Protein AF-A0A1H3EMX7-F1 (afdb_monomer_lite)

Sequence (116 aa):
KAHWLDAAAVGAIGSLVLATDRPLHIVAKGQGGRQKAVLDQFGYPKQHRSLKPLHGWRSGDIARCEGKTGRISPRVKGSFEMRPFDGGKPFSRPMRTFQPLHRNDGYDYGTTEKNT

Structure (mmCIF, N/CA/C/O backbone):
data_AF-A0A1H3EMX7-F1
#
_entry.id   AF-A0A1H3EMX7-F1
#
loop_
_atom_site.group_PDB
_atom_site.id
_atom_site.type_symbol
_atom_site.label_atom_id
_atom_site.label_alt_id
_atom_site.label_comp_id
_atom_site.label_asym_id
_atom_site.label_entity_id
_atom_site.label_seq_id
_atom_site.pdbx_PDB_ins_code
_atom_site.Cartn_x
_atom_site.Cartn_y
_atom_site.Cartn_z
_atom_site.occupancy
_atom_site.B_iso_or_equiv
_atom_site.auth_seq_id
_atom_site.auth_comp_id
_atom_site.auth_asym_id
_atom_site.auth_atom_id
_atom_site.pdbx_PDB_model_num
ATOM 1 N N . LYS A 1 1 ? -20.313 12.275 9.245 1.00 53.09 1 LYS A N 1
ATOM 2 C CA . LYS A 1 1 ? -21.091 11.073 9.633 1.00 53.09 1 LYS A CA 1
ATOM 3 C C . LYS A 1 1 ? -20.100 9.930 9.820 1.00 53.09 1 LYS A C 1
ATOM 5 O O . LYS A 1 1 ? -19.471 9.554 8.841 1.00 53.09 1 LYS A O 1
ATOM 10 N N . ALA A 1 2 ? -19.859 9.463 11.047 1.00 63.38 2 ALA A N 1
ATOM 11 C CA . ALA A 1 2 ? -18.961 8.326 11.258 1.00 63.38 2 ALA A CA 1
ATOM 12 C C . ALA A 1 2 ? -19.775 7.039 11.076 1.00 63.38 2 ALA A C 1
ATOM 14 O O . ALA A 1 2 ? -20.717 6.803 11.822 1.00 63.38 2 ALA A O 1
ATOM 15 N N . HIS A 1 3 ? -19.458 6.241 10.056 1.00 64.06 3 HIS A N 1
ATOM 16 C CA . HIS A 1 3 ? -20.274 5.082 9.672 1.00 64.06 3 HIS A CA 1
ATOM 17 C C . HIS A 1 3 ? -20.357 3.990 10.753 1.00 64.06 3 HIS A C 1
ATOM 19 O O . HIS A 1 3 ? -21.311 3.225 10.766 1.00 64.06 3 HIS A O 1
ATOM 25 N N . TRP A 1 4 ? -19.409 3.945 11.692 1.00 68.88 4 TRP A N 1
ATOM 26 C CA . TRP A 1 4 ? -19.432 3.001 12.814 1.00 68.88 4 TRP A CA 1
ATOM 27 C C . TRP A 1 4 ? -20.468 3.355 13.899 1.00 68.88 4 TRP A C 1
ATOM 29 O O . TRP A 1 4 ? -20.826 2.497 14.697 1.00 68.88 4 TRP A O 1
ATOM 39 N N . LEU A 1 5 ? -20.975 4.596 13.915 1.00 68.31 5 LEU A N 1
ATOM 40 C CA . LEU A 1 5 ? -21.995 5.064 14.863 1.00 68.31 5 LEU A CA 1
ATOM 41 C C . LEU A 1 5 ? -23.429 4.758 14.413 1.00 68.31 5 LEU A C 1
ATOM 43 O O . LEU A 1 5 ? -24.363 5.060 15.147 1.00 68.31 5 LEU A O 1
ATOM 47 N N . ASP A 1 6 ? -23.634 4.178 13.228 1.00 69.56 6 ASP A N 1
ATOM 48 C CA . ASP A 1 6 ? -24.986 3.944 12.698 1.00 69.56 6 ASP A CA 1
ATOM 49 C C . ASP A 1 6 ? -25.766 2.934 13.562 1.00 69.56 6 ASP A C 1
ATOM 51 O O . ASP A 1 6 ? -26.955 3.105 13.807 1.00 69.56 6 ASP A O 1
ATOM 55 N N . ALA A 1 7 ? -25.071 1.950 14.147 1.00 66.62 7 ALA A N 1
ATOM 56 C CA . ALA A 1 7 ? -25.654 1.023 15.121 1.00 66.62 7 ALA A CA 1
ATOM 57 C C . ALA A 1 7 ? -26.020 1.695 16.461 1.00 66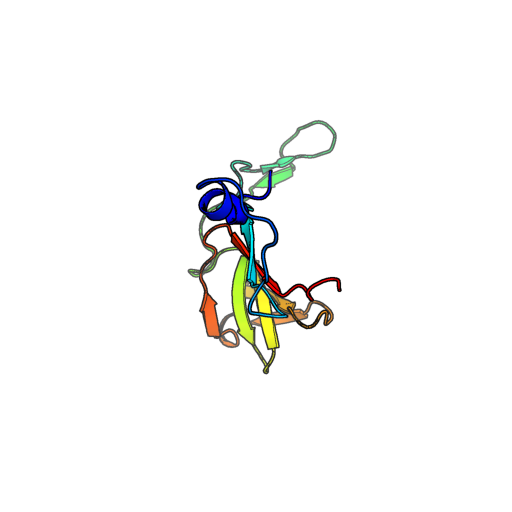.62 7 ALA A C 1
ATOM 59 O O . ALA A 1 7 ? -26.885 1.204 17.179 1.00 66.62 7 ALA A O 1
ATOM 60 N N . ALA A 1 8 ? -25.394 2.829 16.791 1.00 65.31 8 ALA A N 1
ATOM 61 C CA . ALA A 1 8 ? -25.720 3.620 17.977 1.00 65.31 8 ALA A CA 1
ATOM 62 C C . ALA A 1 8 ? -26.915 4.568 17.745 1.00 65.31 8 ALA A C 1
ATOM 64 O O . ALA A 1 8 ? -27.317 5.278 18.658 1.00 65.31 8 ALA A O 1
ATOM 65 N N . ALA A 1 9 ? -27.506 4.588 16.544 1.00 66.62 9 ALA A N 1
ATOM 66 C CA . ALA A 1 9 ? -28.679 5.409 16.242 1.00 66.62 9 ALA A CA 1
ATOM 67 C C . ALA A 1 9 ? -30.015 4.761 16.670 1.00 66.62 9 ALA A C 1
ATOM 69 O O . ALA A 1 9 ? -31.085 5.292 16.369 1.00 66.62 9 ALA A O 1
ATOM 70 N N . VAL A 1 10 ? -29.980 3.619 17.369 1.00 71.56 10 VAL A N 1
ATOM 71 C CA . VAL A 1 10 ? -31.174 2.923 17.871 1.00 71.56 10 VAL A CA 1
ATOM 72 C C . VAL A 1 10 ? -31.580 3.512 19.230 1.00 71.56 10 VAL A C 1
ATOM 74 O O . VAL A 1 10 ? -31.283 2.955 20.283 1.00 71.56 10 VAL A O 1
ATOM 77 N N . GLY A 1 11 ? -32.258 4.661 19.207 1.00 72.62 11 GLY A N 1
ATOM 78 C CA . GLY A 1 11 ? -32.822 5.310 20.399 1.00 72.62 11 GLY A CA 1
ATOM 79 C C . GLY A 1 11 ? -31.914 6.350 21.069 1.00 72.62 11 GLY A C 1
ATOM 80 O O . GLY A 1 11 ? -30.838 6.683 20.579 1.00 72.62 11 GLY A O 1
ATOM 81 N N . ALA A 1 12 ? -32.384 6.918 22.183 1.00 77.00 12 ALA A N 1
ATOM 82 C CA . ALA A 1 12 ? -31.640 7.920 22.942 1.00 77.00 12 ALA A CA 1
ATOM 83 C C . ALA A 1 12 ? -30.603 7.235 23.845 1.00 77.00 12 ALA A C 1
ATOM 85 O O . ALA A 1 12 ? -30.952 6.639 24.862 1.00 77.00 12 ALA A O 1
ATOM 86 N N . ILE A 1 13 ? -29.329 7.323 23.468 1.00 75.19 13 ILE A N 1
ATOM 87 C CA . ILE A 1 13 ? -28.208 6.763 24.229 1.00 75.19 13 ILE A CA 1
ATOM 88 C C . ILE A 1 13 ? -27.434 7.917 24.875 1.00 75.19 13 ILE A C 1
ATOM 90 O O . ILE A 1 13 ? -27.048 8.860 24.189 1.00 75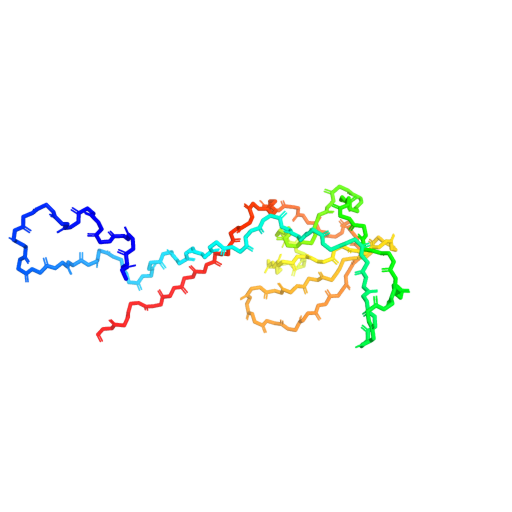.19 13 ILE A O 1
ATOM 94 N N . GLY A 1 14 ? -27.218 7.858 26.194 1.00 75.69 14 GLY A N 1
ATOM 95 C CA . GLY A 1 14 ? -26.551 8.930 26.949 1.00 75.69 14 GLY A CA 1
ATOM 96 C C . GLY A 1 14 ? -25.030 8.993 26.760 1.00 75.69 14 GLY A C 1
ATOM 97 O O . GLY A 1 14 ? -24.446 10.069 26.854 1.00 75.69 14 GLY A O 1
ATOM 98 N N . SER A 1 15 ? -24.377 7.861 26.481 1.00 80.12 15 SER A N 1
ATOM 99 C CA . SER A 1 15 ? -22.940 7.792 26.188 1.00 80.12 15 SER A CA 1
ATOM 100 C C . SER A 1 15 ? -22.580 6.508 25.434 1.00 80.12 15 SER A C 1
ATOM 102 O O . SER A 1 15 ? -23.288 5.504 25.510 1.00 80.12 15 SER A O 1
ATOM 104 N N . LEU A 1 16 ? -21.468 6.540 24.694 1.00 77.19 16 LEU A N 1
ATOM 105 C CA . LEU A 1 16 ? -20.928 5.391 23.969 1.00 77.19 16 LEU A CA 1
ATOM 106 C C . LEU A 1 16 ? -19.463 5.191 24.357 1.00 77.19 16 LEU A C 1
ATOM 108 O O . LEU A 1 16 ? -18.640 6.088 24.177 1.00 77.19 16 LEU A O 1
ATOM 112 N N . VAL A 1 17 ? -19.137 4.007 24.873 1.00 79.69 17 VAL A N 1
ATOM 113 C CA . VAL A 1 17 ? -17.776 3.663 25.297 1.00 79.69 17 VAL A CA 1
ATOM 114 C C . VAL A 1 17 ? -17.173 2.684 24.301 1.00 79.69 17 VAL A C 1
ATOM 116 O O . VAL A 1 17 ? -17.666 1.574 24.117 1.00 79.69 17 VAL A O 1
ATOM 119 N N . LEU A 1 18 ? -16.079 3.090 23.659 1.00 79.00 18 LEU A N 1
ATOM 120 C CA . LEU A 1 18 ? -15.297 2.195 22.813 1.00 79.00 18 LEU A CA 1
ATOM 121 C C . LEU A 1 18 ? -14.466 1.256 23.700 1.00 79.00 18 LEU A C 1
ATOM 123 O O . LEU A 1 18 ? -13.635 1.736 24.472 1.00 79.00 18 LEU A O 1
ATOM 127 N N . ALA A 1 19 ? -14.676 -0.056 23.557 1.00 84.06 19 ALA A N 1
ATOM 128 C CA . ALA A 1 19 ? -14.017 -1.106 24.347 1.00 84.06 19 ALA A CA 1
ATOM 129 C C . ALA A 1 19 ? -12.542 -1.360 23.974 1.00 84.06 19 ALA A C 1
ATOM 131 O O . ALA A 1 19 ? -11.892 -2.216 24.567 1.00 84.06 19 ALA A O 1
ATOM 132 N N . THR A 1 20 ? -12.017 -0.656 22.970 1.00 83.69 20 THR A N 1
ATOM 133 C CA . THR A 1 20 ? -10.623 -0.767 22.536 1.00 83.69 20 THR A CA 1
ATOM 134 C C . THR A 1 20 ? -9.985 0.609 22.435 1.00 83.69 20 THR A C 1
ATOM 136 O O . THR A 1 20 ? -10.617 1.558 21.970 1.00 83.69 20 THR A O 1
ATOM 139 N N . ASP A 1 21 ? -8.718 0.696 22.827 1.00 84.19 21 ASP A N 1
ATOM 140 C CA . ASP A 1 21 ? -7.921 1.921 22.724 1.00 84.19 21 ASP A CA 1
ATOM 141 C C . ASP A 1 21 ? -7.185 2.031 21.382 1.00 84.19 21 ASP A C 1
ATOM 143 O O . ASP A 1 21 ? -6.602 3.068 21.071 1.00 84.19 21 ASP A O 1
ATOM 147 N N . ARG A 1 22 ? -7.222 0.967 20.566 1.00 84.12 22 ARG A N 1
ATOM 148 C CA . ARG A 1 22 ? -6.602 0.920 19.234 1.00 84.12 22 ARG A CA 1
ATOM 149 C C . ARG A 1 22 ? -7.589 0.413 18.187 1.00 84.12 22 ARG A C 1
ATOM 151 O O . ARG A 1 22 ? -7.442 -0.712 17.702 1.00 84.12 22 ARG A O 1
ATOM 158 N N . PRO A 1 23 ? -8.616 1.204 17.837 1.00 85.50 23 PRO A N 1
ATOM 159 C CA . PRO A 1 23 ? -9.511 0.833 16.753 1.00 85.50 23 PRO A CA 1
ATOM 160 C C . PRO A 1 23 ? -8.741 0.638 15.439 1.00 85.50 23 PRO A C 1
ATOM 162 O O . PRO A 1 23 ? -7.844 1.413 15.087 1.00 85.50 23 PRO A O 1
ATOM 165 N N . LEU A 1 24 ? -9.133 -0.397 14.690 1.00 85.94 24 LEU A N 1
ATOM 166 C CA . LEU A 1 24 ? -8.677 -0.602 13.321 1.00 85.94 24 LEU A CA 1
ATOM 167 C C . LEU A 1 24 ? -9.306 0.474 12.430 1.00 85.94 24 LEU A C 1
ATOM 169 O O . LEU A 1 24 ? -10.522 0.529 12.251 1.00 85.94 24 LEU A O 1
ATOM 173 N N . HIS A 1 25 ? -8.465 1.325 11.861 1.00 86.19 25 HIS A N 1
ATOM 174 C CA . HIS A 1 25 ? -8.852 2.355 10.919 1.00 86.19 25 HIS A CA 1
ATOM 175 C C . HIS A 1 25 ? -8.715 1.818 9.493 1.00 86.19 25 HIS A C 1
ATOM 177 O O . HIS A 1 2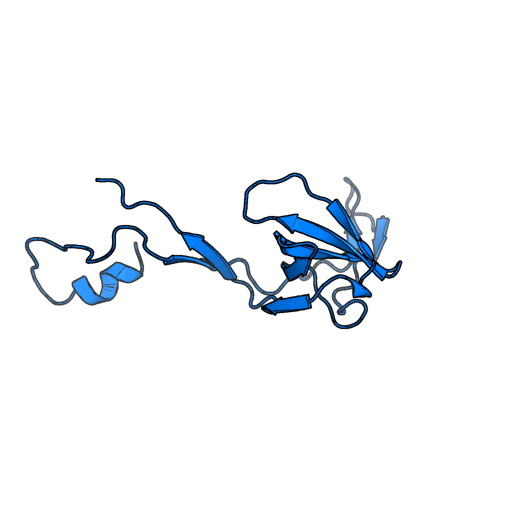5 ? -7.614 1.497 9.038 1.00 86.19 25 HIS A O 1
ATOM 183 N N . ILE A 1 26 ? -9.848 1.721 8.795 1.00 88.81 26 ILE A N 1
ATOM 184 C CA . ILE A 1 26 ? -9.917 1.244 7.414 1.00 88.81 26 ILE A CA 1
ATOM 185 C C . ILE A 1 26 ? -10.358 2.396 6.515 1.00 88.81 26 ILE A C 1
ATOM 187 O O . ILE A 1 26 ? -11.408 2.996 6.738 1.00 88.81 26 ILE A O 1
ATOM 191 N N . VAL A 1 27 ? -9.582 2.689 5.472 1.00 88.81 27 VAL A N 1
ATOM 192 C CA . VAL A 1 27 ? -9.903 3.740 4.495 1.00 88.81 27 VAL A CA 1
ATOM 193 C C . VAL A 1 27 ? -10.051 3.130 3.112 1.00 88.81 27 VAL A C 1
ATOM 195 O O . VAL A 1 27 ? -9.120 2.520 2.599 1.00 88.81 27 VAL A O 1
ATOM 198 N N . ALA A 1 28 ? -11.194 3.339 2.463 1.00 90.06 28 ALA A N 1
ATOM 199 C CA . ALA A 1 28 ? -11.362 2.953 1.066 1.00 90.06 28 ALA A CA 1
ATOM 200 C C . ALA A 1 28 ? -10.495 3.847 0.156 1.00 90.06 28 ALA A C 1
ATOM 202 O O . ALA A 1 28 ? -10.657 5.067 0.122 1.00 90.06 28 ALA A O 1
ATOM 203 N N . LYS A 1 29 ? -9.566 3.238 -0.585 1.00 86.44 29 LYS A N 1
ATOM 204 C CA . LYS A 1 29 ? -8.684 3.887 -1.574 1.00 86.44 29 LYS A CA 1
ATOM 205 C C . LYS A 1 29 ? -9.017 3.502 -3.021 1.00 86.44 29 LYS A C 1
ATOM 207 O O . LYS A 1 29 ? -8.598 4.200 -3.941 1.00 86.44 29 LYS A O 1
ATOM 212 N N . GLY A 1 30 ? -9.776 2.423 -3.222 1.00 83.31 30 GLY A N 1
ATOM 213 C CA . GLY A 1 30 ? -10.160 1.899 -4.535 1.00 83.31 30 GLY A CA 1
ATOM 214 C C . GLY A 1 30 ? -9.127 0.942 -5.148 1.00 83.31 30 GLY A C 1
ATOM 215 O O . GLY A 1 30 ? -7.948 0.947 -4.798 1.00 83.31 30 GLY A O 1
ATOM 216 N N . GLN A 1 31 ? -9.570 0.101 -6.086 1.00 76.56 31 GLN A N 1
ATOM 217 C CA . GLN A 1 31 ? -8.795 -1.017 -6.656 1.00 76.56 31 GLN A CA 1
ATOM 218 C C . GLN A 1 31 ? -8.011 -0.637 -7.928 1.00 76.56 31 GLN A C 1
ATOM 220 O O . GLN A 1 31 ? -8.072 -1.310 -8.957 1.00 76.56 31 GLN A O 1
ATOM 225 N N . GLY A 1 32 ? -7.246 0.454 -7.856 1.00 73.94 32 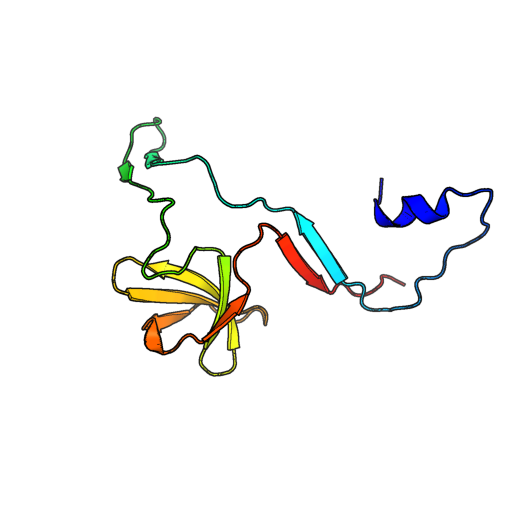GLY A N 1
ATOM 226 C CA . GLY A 1 32 ? -6.441 0.960 -8.972 1.00 73.94 32 GLY A CA 1
ATOM 227 C C . GLY A 1 32 ? -7.118 2.067 -9.787 1.00 73.94 32 GLY A C 1
ATOM 228 O O . GLY A 1 32 ? -8.254 2.462 -9.538 1.00 73.94 32 GLY A O 1
ATOM 229 N N . GLY A 1 33 ? -6.373 2.619 -10.747 1.00 76.75 33 GLY A N 1
ATOM 230 C CA . GLY A 1 33 ? -6.812 3.745 -11.575 1.00 76.75 33 GLY A CA 1
ATOM 231 C C . GLY A 1 33 ? -7.231 3.327 -12.984 1.00 76.75 33 GLY A C 1
ATOM 232 O O . GLY A 1 33 ? -6.810 2.290 -13.486 1.00 76.75 33 GLY A O 1
ATOM 233 N N . ARG A 1 34 ? -8.012 4.177 -13.663 1.00 80.56 34 ARG A N 1
ATOM 234 C CA . ARG A 1 34 ? -8.355 4.014 -15.094 1.00 80.56 34 ARG A CA 1
ATOM 235 C C . ARG A 1 34 ? -7.320 4.632 -16.040 1.00 80.56 34 ARG A C 1
ATOM 237 O O . ARG A 1 34 ? -7.436 4.512 -17.257 1.00 80.56 34 ARG A O 1
ATOM 244 N N . GLN A 1 35 ? -6.304 5.292 -15.487 1.00 84.81 35 GLN A N 1
ATOM 245 C CA . GLN A 1 35 ? -5.277 5.987 -16.250 1.00 84.81 35 GLN A CA 1
ATOM 246 C C . GLN A 1 35 ? -4.315 4.988 -16.912 1.00 84.81 35 GLN A C 1
ATOM 248 O O . GLN A 1 35 ? -3.531 4.326 -16.234 1.00 84.81 35 GLN A O 1
ATOM 253 N N . LYS A 1 36 ? -4.362 4.907 -18.248 1.00 86.94 36 LYS A N 1
ATOM 254 C CA . LYS A 1 36 ? -3.534 3.998 -19.068 1.00 86.94 36 LYS A CA 1
ATOM 255 C C . LYS A 1 36 ? -2.218 4.611 -19.554 1.00 86.94 36 LYS A C 1
ATOM 257 O O . LYS A 1 36 ? -1.374 3.899 -20.091 1.00 86.94 36 LYS A O 1
ATOM 262 N N . ALA A 1 37 ? -2.020 5.912 -19.361 1.00 90.12 37 ALA A N 1
ATOM 263 C CA . ALA A 1 37 ? -0.792 6.607 -19.722 1.00 90.12 37 ALA A CA 1
ATOM 264 C C . ALA A 1 37 ? -0.431 7.664 -18.678 1.00 90.12 37 ALA A C 1
ATOM 266 O O . ALA A 1 37 ? -1.302 8.318 -18.107 1.00 90.12 37 ALA A O 1
ATOM 267 N N . VAL A 1 38 ? 0.861 7.835 -18.428 1.00 88.50 38 VAL A N 1
ATOM 268 C CA . VAL A 1 38 ? 1.385 9.027 -17.763 1.00 88.50 38 VAL A CA 1
ATOM 269 C C . VAL A 1 38 ? 1.340 10.152 -18.787 1.00 88.50 38 VAL A C 1
ATOM 271 O O . VAL A 1 38 ? 1.910 10.000 -19.867 1.00 88.50 38 VAL A O 1
ATOM 274 N N . LEU A 1 39 ? 0.632 11.228 -18.460 1.00 93.88 39 LEU A N 1
ATOM 275 C CA . LEU A 1 39 ? 0.518 12.409 -19.309 1.00 93.88 39 LEU A CA 1
ATOM 276 C C . LEU A 1 39 ? 1.585 13.433 -18.907 1.00 93.88 39 LEU A C 1
ATOM 278 O O . LEU A 1 39 ? 2.042 13.429 -17.760 1.00 93.88 39 LEU A O 1
ATOM 282 N N . ASP A 1 40 ? 2.003 14.276 -19.843 1.00 94.44 40 ASP A N 1
ATOM 283 C CA . ASP A 1 40 ? 2.762 15.484 -19.531 1.00 94.44 40 ASP A CA 1
ATOM 284 C C . ASP A 1 40 ? 1.842 16.611 -19.018 1.00 94.44 40 ASP A C 1
ATOM 286 O O . ASP A 1 40 ? 0.635 16.428 -18.846 1.00 94.44 40 ASP A O 1
ATOM 290 N N . GLN A 1 41 ? 2.419 17.787 -18.758 1.00 94.56 41 GLN A N 1
ATOM 291 C CA . GLN A 1 41 ? 1.669 18.961 -18.295 1.00 94.56 41 GLN A CA 1
ATOM 292 C C . GLN A 1 41 ? 0.648 19.495 -19.318 1.00 94.56 41 GLN A C 1
ATOM 294 O O . GLN A 1 41 ? -0.238 20.254 -18.941 1.00 94.56 41 GLN A O 1
ATOM 299 N N . PHE A 1 42 ? 0.757 19.101 -20.589 1.00 95.81 42 PHE A N 1
ATOM 300 C CA . PHE A 1 42 ? -0.122 19.514 -21.685 1.00 95.81 42 PHE A CA 1
ATOM 301 C C . PHE A 1 42 ? -1.157 18.435 -22.050 1.00 95.81 42 PHE A C 1
ATOM 303 O O . PHE A 1 42 ? -1.990 18.650 -22.927 1.00 95.81 42 PHE A O 1
ATOM 310 N N . GLY A 1 43 ? -1.130 17.280 -21.377 1.00 92.12 43 GLY A N 1
ATOM 311 C CA . GLY A 1 43 ? -2.054 16.171 -21.608 1.00 92.12 43 GLY A CA 1
ATOM 312 C C . GLY A 1 43 ? -1.586 15.149 -22.647 1.00 92.12 43 GLY A C 1
ATOM 313 O O . GLY A 1 43 ? -2.325 14.204 -22.928 1.00 92.12 43 GLY A O 1
ATOM 314 N N . TYR A 1 44 ? -0.372 15.269 -23.190 1.00 94.50 44 TYR A N 1
ATOM 315 C CA . TYR A 1 44 ? 0.149 14.304 -24.155 1.00 94.50 44 TYR A CA 1
ATOM 316 C C . TYR A 1 44 ? 0.680 13.036 -23.467 1.00 94.50 44 TYR A C 1
ATOM 318 O O . TYR A 1 44 ? 1.311 13.116 -22.407 1.00 94.50 44 TYR A O 1
ATOM 326 N N . PRO A 1 45 ? 0.467 11.838 -24.046 1.00 93.56 45 PRO A N 1
ATOM 327 C CA . PRO A 1 45 ? 0.987 10.594 -23.486 1.00 93.56 45 PRO A CA 1
ATOM 328 C C . PRO A 1 45 ? 2.521 10.541 -23.515 1.00 93.56 45 PRO A C 1
ATOM 330 O O . PRO A 1 45 ? 3.130 10.517 -24.579 1.00 93.56 45 PRO A O 1
ATOM 333 N N . LYS A 1 46 ? 3.150 10.432 -22.340 1.00 93.94 46 LYS A N 1
ATOM 334 C CA . LYS A 1 46 ? 4.606 10.268 -22.187 1.00 93.94 46 LYS A CA 1
ATOM 335 C C . LYS A 1 46 ? 5.025 8.809 -22.020 1.00 93.94 46 LYS A C 1
ATOM 337 O O . LYS A 1 46 ? 6.077 8.398 -22.497 1.00 93.94 46 LYS A O 1
ATOM 342 N N . GLN A 1 47 ? 4.229 8.019 -21.300 1.00 88.88 47 GLN A N 1
ATOM 343 C CA . GLN A 1 47 ? 4.553 6.620 -21.018 1.00 88.88 47 GLN A CA 1
ATOM 344 C C . GLN A 1 47 ? 3.291 5.785 -20.821 1.00 88.88 47 GLN A C 1
ATOM 346 O O . GLN A 1 47 ? 2.370 6.198 -20.119 1.00 88.88 47 GLN A O 1
ATOM 351 N N . HIS A 1 48 ? 3.276 4.567 -21.362 1.00 86.19 48 HIS A N 1
ATOM 352 C CA . HIS A 1 48 ? 2.214 3.603 -21.095 1.00 86.19 48 HIS A CA 1
ATOM 353 C C . HIS A 1 48 ? 2.243 3.121 -19.633 1.00 86.19 48 HIS A C 1
ATOM 355 O O . HIS A 1 48 ? 3.267 2.653 -19.128 1.00 86.19 48 HIS A O 1
ATOM 361 N N . ARG A 1 49 ? 1.092 3.181 -18.960 1.00 81.88 49 ARG A N 1
ATOM 362 C CA . ARG A 1 49 ? 0.875 2.679 -17.600 1.00 81.88 49 ARG A CA 1
ATOM 363 C C . ARG A 1 49 ? 0.046 1.400 -17.679 1.00 81.88 49 ARG A C 1
ATOM 365 O O . ARG A 1 49 ? -1.178 1.438 -17.770 1.00 81.88 49 ARG A O 1
ATOM 372 N N . SER A 1 50 ? 0.725 0.254 -17.639 1.00 79.00 50 SER A N 1
ATOM 373 C CA . SER A 1 50 ? 0.044 -1.042 -17.602 1.00 79.00 50 SER A CA 1
ATOM 374 C C . SER A 1 50 ? -0.689 -1.217 -16.272 1.00 79.00 50 SER A C 1
ATOM 376 O O . SER A 1 50 ? -0.082 -1.105 -15.211 1.00 79.00 50 SER A O 1
ATOM 378 N N . LEU A 1 51 ? -1.984 -1.527 -16.343 1.00 78.88 51 LEU A N 1
ATOM 379 C CA . LEU A 1 51 ? -2.798 -1.927 -15.188 1.00 78.88 51 LEU A CA 1
ATOM 380 C C . LEU A 1 51 ? -2.745 -3.443 -14.941 1.00 78.88 51 LEU A C 1
ATOM 382 O O . LEU A 1 51 ? -3.337 -3.943 -13.987 1.00 78.88 51 LEU A O 1
ATOM 386 N N . LYS A 1 52 ? -2.052 -4.189 -15.812 1.00 84.69 52 LYS A N 1
ATOM 387 C CA . LYS A 1 52 ? -1.871 -5.629 -15.645 1.00 84.69 52 LYS A CA 1
ATOM 388 C C . LYS A 1 52 ? -0.888 -5.896 -14.496 1.00 84.69 52 LYS A C 1
ATOM 390 O O . LYS A 1 52 ? 0.091 -5.157 -14.368 1.00 84.69 52 LYS A O 1
ATOM 395 N N . PRO A 1 53 ? -1.106 -6.958 -13.700 1.00 87.38 53 PRO A N 1
ATOM 396 C CA . PRO A 1 53 ? -0.120 -7.397 -12.723 1.00 87.38 53 PRO A CA 1
ATOM 397 C C . PRO A 1 53 ? 1.241 -7.650 -13.384 1.00 87.38 53 PRO A C 1
ATOM 399 O O . PRO A 1 53 ? 1.313 -8.231 -14.467 1.00 87.38 53 PRO A O 1
ATOM 402 N N . LEU A 1 54 ? 2.318 -7.249 -12.714 1.00 89.38 54 LEU A N 1
ATOM 403 C CA . LEU A 1 54 ? 3.693 -7.535 -13.115 1.00 89.38 54 LEU A CA 1
ATOM 404 C C . LEU A 1 54 ? 4.185 -8.744 -12.324 1.00 89.38 54 LEU A C 1
ATOM 406 O O . LEU A 1 54 ? 4.218 -8.701 -11.098 1.00 89.38 54 LEU A O 1
ATOM 410 N N . HIS A 1 55 ? 4.555 -9.823 -13.015 1.00 89.94 55 HIS A N 1
ATOM 411 C CA . HIS A 1 55 ? 4.996 -11.080 -12.392 1.00 89.94 55 HIS A CA 1
ATOM 412 C C . HIS A 1 55 ? 3.995 -11.658 -11.367 1.00 89.94 55 HIS A C 1
ATOM 414 O O . HIS A 1 55 ? 4.391 -12.277 -10.385 1.00 89.94 55 HIS A O 1
ATOM 420 N N . GLY A 1 56 ? 2.692 -11.418 -11.555 1.00 91.38 56 GLY A N 1
ATOM 421 C CA . GLY A 1 56 ? 1.658 -11.834 -10.598 1.00 91.38 56 GLY A CA 1
ATOM 422 C C . GLY A 1 56 ? 1.502 -10.918 -9.377 1.00 91.38 56 GLY A C 1
ATOM 423 O O . GLY A 1 56 ? 0.809 -11.284 -8.430 1.00 91.38 56 GLY A O 1
ATOM 424 N N . TRP A 1 57 ? 2.105 -9.727 -9.391 1.00 92.44 57 TRP A N 1
ATOM 425 C CA . TRP A 1 57 ? 2.008 -8.721 -8.331 1.00 92.44 57 TRP A CA 1
ATOM 426 C C . TRP A 1 57 ? 1.411 -7.414 -8.842 1.00 92.44 57 TRP A C 1
ATOM 428 O O . TRP A 1 57 ? 1.568 -7.055 -10.013 1.00 92.44 57 TRP A O 1
ATOM 438 N N . ARG A 1 58 ? 0.741 -6.672 -7.962 1.00 90.88 58 ARG A N 1
ATOM 439 C CA . ARG A 1 58 ? 0.188 -5.343 -8.257 1.00 90.88 58 ARG A CA 1
ATOM 440 C C . ARG A 1 58 ? 0.764 -4.300 -7.309 1.00 90.88 58 ARG A C 1
ATOM 442 O O . ARG A 1 58 ? 1.169 -4.606 -6.190 1.00 90.88 58 ARG A O 1
ATOM 449 N N . SER A 1 59 ? 0.793 -3.046 -7.754 1.00 90.31 59 SER A N 1
ATOM 450 C CA . SER A 1 59 ? 1.112 -1.936 -6.855 1.00 90.31 59 SER A CA 1
ATOM 451 C C . SER A 1 59 ? 0.078 -1.867 -5.733 1.00 90.31 59 SER A C 1
ATOM 453 O O . SER A 1 59 ? -1.128 -1.903 -5.991 1.00 90.31 59 SER A O 1
ATOM 455 N N . GLY A 1 60 ? 0.564 -1.755 -4.501 1.00 90.38 60 GLY A N 1
ATOM 456 C CA . GLY A 1 60 ? -0.269 -1.763 -3.301 1.00 90.38 60 GLY A CA 1
ATOM 457 C C . GLY A 1 60 ? -0.467 -3.143 -2.675 1.00 90.38 60 GLY A C 1
ATOM 458 O O . GLY A 1 60 ? -1.012 -3.195 -1.577 1.00 90.38 60 GLY A O 1
ATOM 459 N N . ASP A 1 61 ? 0.004 -4.229 -3.306 1.00 93.75 61 ASP A N 1
ATOM 460 C CA . ASP A 1 61 ? 0.119 -5.521 -2.619 1.00 93.75 61 ASP A CA 1
ATOM 461 C C . ASP A 1 61 ? 1.005 -5.355 -1.372 1.00 93.75 61 ASP A C 1
ATOM 463 O O . ASP A 1 61 ? 1.931 -4.535 -1.349 1.00 93.75 61 ASP A O 1
ATOM 467 N N . ILE A 1 62 ? 0.722 -6.130 -0.329 1.00 95.25 62 ILE A N 1
ATOM 468 C CA . ILE A 1 62 ? 1.486 -6.128 0.918 1.00 95.25 62 ILE A CA 1
ATOM 469 C C . ILE A 1 62 ? 2.346 -7.380 0.947 1.00 95.25 62 ILE A C 1
ATOM 471 O O . ILE A 1 62 ? 1.864 -8.496 0.733 1.00 95.25 62 ILE A O 1
ATOM 475 N N . ALA A 1 63 ? 3.626 -7.190 1.238 1.00 96.75 63 ALA A N 1
ATOM 476 C CA . ALA A 1 63 ? 4.588 -8.271 1.321 1.00 96.75 63 ALA A CA 1
ATOM 477 C C . ALA A 1 63 ? 5.496 -8.111 2.538 1.00 96.75 63 ALA A C 1
ATOM 479 O O . ALA A 1 63 ? 5.634 -7.023 3.107 1.00 96.75 63 ALA A O 1
ATOM 480 N N . ARG A 1 64 ? 6.143 -9.215 2.904 1.00 97.19 64 ARG A N 1
ATOM 481 C CA . ARG A 1 64 ? 7.251 -9.244 3.852 1.00 97.19 64 ARG A CA 1
ATOM 482 C C . ARG A 1 64 ? 8.567 -9.425 3.107 1.00 97.19 64 ARG A C 1
ATOM 484 O O . ARG A 1 64 ? 8.662 -10.263 2.213 1.00 97.19 64 ARG A O 1
ATOM 491 N N . CYS A 1 65 ? 9.579 -8.65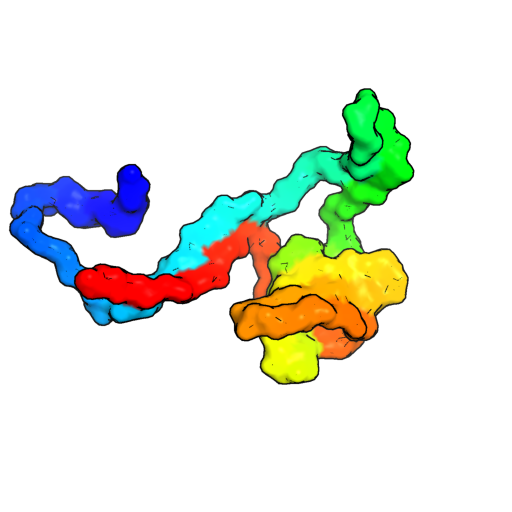7 3.488 1.00 96.75 65 CYS A N 1
ATOM 492 C CA . CYS A 1 65 ? 10.943 -8.775 2.982 1.00 96.75 65 CYS A CA 1
ATOM 493 C C . CYS A 1 65 ? 11.919 -8.361 4.085 1.00 96.75 65 CYS A C 1
ATOM 495 O O . CYS A 1 65 ? 11.746 -7.299 4.678 1.00 96.75 65 CYS A O 1
ATOM 497 N N . GLU A 1 66 ? 12.934 -9.189 4.355 1.00 93.81 66 GLU A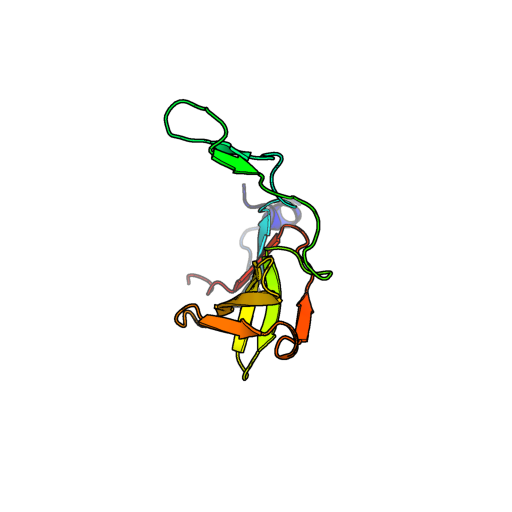 N 1
ATOM 498 C CA . GLU A 1 66 ? 14.000 -8.891 5.334 1.00 93.81 66 GLU A CA 1
ATOM 499 C C . GLU A 1 66 ? 13.449 -8.461 6.714 1.00 93.81 66 GLU A C 1
ATOM 501 O O . GLU A 1 66 ? 13.883 -7.478 7.307 1.00 93.81 66 GLU A O 1
ATOM 506 N N . GLY A 1 67 ? 12.418 -9.161 7.203 1.00 94.12 67 GLY A N 1
ATOM 507 C CA . GLY A 1 67 ? 11.772 -8.872 8.492 1.00 94.12 67 GLY A CA 1
ATOM 508 C C . GLY A 1 67 ? 10.815 -7.673 8.494 1.00 94.12 67 GLY A C 1
ATOM 509 O O . GLY A 1 67 ? 10.053 -7.511 9.443 1.00 94.12 67 GLY A O 1
ATOM 510 N N . LYS A 1 68 ? 10.773 -6.873 7.423 1.00 95.56 68 LYS A N 1
ATOM 511 C CA . LYS A 1 68 ? 9.882 -5.713 7.299 1.00 95.56 68 LYS A CA 1
ATOM 512 C C . LYS A 1 68 ? 8.624 -6.059 6.522 1.00 95.56 68 LYS A C 1
ATOM 514 O O . LYS A 1 68 ? 8.665 -6.836 5.570 1.00 95.56 68 LYS A O 1
ATOM 519 N N . THR A 1 69 ? 7.511 -5.451 6.920 1.00 96.12 69 THR A N 1
ATOM 520 C CA . THR A 1 69 ? 6.217 -5.585 6.243 1.00 96.12 69 THR A CA 1
ATOM 521 C C . THR A 1 69 ? 5.811 -4.237 5.669 1.00 96.12 69 THR A C 1
ATOM 523 O O . THR A 1 69 ? 5.941 -3.209 6.336 1.00 96.12 69 THR A O 1
ATOM 526 N N . GLY A 1 70 ? 5.350 -4.228 4.424 1.00 95.00 70 GLY A N 1
ATOM 527 C CA . GLY A 1 70 ? 5.002 -2.986 3.756 1.00 95.00 70 GLY A CA 1
ATOM 528 C C . GLY A 1 70 ? 4.331 -3.186 2.411 1.00 95.00 70 GLY A C 1
ATOM 529 O O . GLY A 1 70 ? 4.189 -4.304 1.912 1.00 95.00 70 GLY A O 1
ATOM 530 N N . ARG A 1 71 ? 3.938 -2.065 1.807 1.00 94.88 71 ARG A N 1
ATOM 531 C CA . ARG A 1 71 ? 3.375 -2.038 0.455 1.00 94.88 71 ARG A CA 1
ATOM 532 C C . ARG A 1 71 ? 4.471 -2.117 -0.581 1.00 94.88 71 ARG A C 1
ATOM 534 O O . ARG A 1 71 ? 5.457 -1.385 -0.490 1.00 94.88 71 ARG A O 1
ATOM 541 N N . ILE A 1 72 ? 4.257 -2.925 -1.607 1.00 95.50 72 ILE A N 1
ATOM 542 C CA . ILE A 1 72 ? 5.183 -3.041 -2.725 1.00 95.50 72 ILE A CA 1
ATOM 543 C C . ILE A 1 72 ? 4.709 -2.263 -3.954 1.00 95.50 72 ILE A C 1
ATOM 545 O O . ILE A 1 72 ? 3.520 -2.045 -4.197 1.00 95.50 72 ILE A O 1
ATOM 549 N N . SER A 1 73 ? 5.681 -1.856 -4.759 1.00 93.94 73 SER A N 1
ATOM 550 C CA . SER A 1 73 ? 5.520 -1.291 -6.092 1.00 93.94 73 SER A CA 1
ATOM 551 C C . SER A 1 73 ? 6.355 -2.131 -7.060 1.00 93.94 73 SER A C 1
ATOM 553 O O . SER A 1 73 ? 7.568 -1.915 -7.182 1.00 93.94 73 SER A O 1
ATOM 555 N N . PRO A 1 74 ? 5.734 -3.133 -7.711 1.00 93.44 74 PRO A N 1
ATOM 556 C CA . PRO A 1 74 ? 6.418 -4.001 -8.657 1.00 93.44 74 PRO A CA 1
ATOM 557 C C . PRO A 1 74 ? 6.972 -3.231 -9.857 1.00 93.44 74 PRO A C 1
ATOM 559 O O . PRO A 1 74 ? 6.332 -2.306 -10.360 1.00 93.44 74 PRO A O 1
ATOM 562 N N . ARG A 1 75 ? 8.146 -3.630 -10.360 1.00 90.50 75 ARG A N 1
ATOM 563 C CA . ARG A 1 75 ? 8.749 -3.058 -11.574 1.00 90.50 75 ARG A CA 1
ATOM 564 C C . ARG A 1 75 ? 8.948 -4.130 -12.641 1.00 90.50 75 ARG A C 1
ATOM 566 O O . ARG A 1 75 ? 9.120 -5.310 -12.342 1.00 90.50 75 ARG A O 1
ATOM 573 N N . VAL A 1 76 ? 8.982 -3.698 -13.903 1.00 88.06 76 VAL A N 1
ATOM 574 C CA . VAL A 1 76 ? 9.152 -4.583 -15.073 1.00 88.06 76 VAL A CA 1
ATOM 575 C C . VAL A 1 76 ? 10.472 -5.356 -15.019 1.00 88.06 76 VAL A C 1
ATOM 577 O O . VAL A 1 76 ? 10.512 -6.512 -15.407 1.00 88.06 76 VAL A O 1
ATOM 580 N N . LYS A 1 77 ? 11.532 -4.763 -14.453 1.00 89.00 77 LYS A N 1
ATOM 581 C CA . LYS A 1 77 ? 12.839 -5.420 -14.278 1.00 89.00 77 LYS A CA 1
ATOM 582 C C . LYS A 1 77 ? 12.835 -6.578 -13.259 1.00 89.00 77 LYS A C 1
ATOM 584 O O . LYS A 1 77 ? 13.875 -7.186 -13.048 1.00 89.00 77 LYS A O 1
ATOM 589 N N . GLY A 1 78 ? 11.714 -6.850 -12.584 1.00 89.06 78 GLY A N 1
ATOM 590 C CA . GLY A 1 78 ? 11.609 -7.922 -11.586 1.00 89.06 78 GLY A CA 1
ATOM 591 C C . GLY A 1 78 ? 12.151 -7.556 -10.200 1.00 89.06 78 GLY A C 1
ATOM 592 O O . GLY A 1 78 ? 12.231 -8.417 -9.330 1.00 89.06 78 GLY A O 1
ATOM 593 N N . SER A 1 79 ? 12.514 -6.292 -9.967 1.00 94.19 79 SER A N 1
ATOM 594 C CA . SER A 1 79 ? 12.758 -5.746 -8.628 1.00 94.19 79 SER A CA 1
ATOM 595 C C . SER A 1 79 ? 11.534 -4.991 -8.129 1.00 94.19 79 SER A C 1
ATOM 597 O O . SER A 1 79 ? 10.843 -4.331 -8.909 1.00 94.19 79 SER A O 1
ATOM 599 N N . PHE A 1 80 ? 11.253 -5.088 -6.833 1.00 95.50 80 PHE A N 1
ATOM 600 C CA . PHE A 1 80 ? 10.136 -4.393 -6.200 1.00 95.50 80 PHE A CA 1
ATOM 601 C C . PHE A 1 80 ? 10.676 -3.364 -5.224 1.00 95.50 80 PHE A C 1
ATOM 603 O O . PHE A 1 80 ? 11.601 -3.648 -4.463 1.00 95.50 80 PHE A O 1
ATOM 610 N N . GLU A 1 81 ? 10.086 -2.175 -5.251 1.00 96.38 81 GLU A N 1
ATOM 611 C CA . GLU A 1 81 ? 10.267 -1.191 -4.190 1.00 96.38 81 GLU A CA 1
ATOM 612 C C . GLU A 1 81 ? 9.233 -1.456 -3.099 1.00 96.38 81 GLU A C 1
ATOM 614 O O . GLU A 1 81 ? 8.053 -1.598 -3.410 1.00 96.38 81 GLU A O 1
ATOM 619 N N . MET A 1 82 ? 9.652 -1.507 -1.840 1.00 96.19 82 MET A N 1
ATOM 620 C CA . MET A 1 82 ? 8.765 -1.623 -0.691 1.00 96.19 82 MET A CA 1
ATOM 621 C C . MET A 1 82 ? 8.799 -0.346 0.132 1.00 96.19 82 MET A C 1
ATOM 623 O O . MET A 1 82 ? 9.869 0.197 0.404 1.00 96.19 82 MET A O 1
ATOM 627 N N . ARG A 1 83 ? 7.617 0.096 0.559 1.00 95.81 83 ARG A N 1
ATOM 628 C CA . ARG A 1 83 ? 7.418 1.121 1.581 1.00 95.81 83 ARG A CA 1
ATOM 629 C C . ARG A 1 83 ? 6.987 0.429 2.875 1.00 95.81 83 ARG A C 1
ATOM 631 O O . ARG A 1 83 ? 5.849 -0.044 2.932 1.00 95.81 83 ARG A O 1
ATOM 638 N N . PRO A 1 84 ? 7.889 0.303 3.861 1.00 95.56 84 PRO A N 1
ATOM 639 C CA . PRO A 1 84 ? 7.578 -0.294 5.156 1.00 95.56 84 PRO A CA 1
ATOM 640 C C . PRO A 1 84 ? 6.455 0.444 5.893 1.00 95.56 84 PRO A C 1
ATOM 642 O O . PRO A 1 84 ? 6.337 1.664 5.784 1.00 95.56 84 PRO A O 1
ATOM 645 N N . PHE A 1 85 ? 5.647 -0.286 6.664 1.00 92.50 85 PHE A N 1
ATOM 646 C CA . PHE A 1 85 ? 4.622 0.317 7.527 1.00 92.50 85 PHE A CA 1
ATOM 647 C C . PHE A 1 85 ? 5.183 0.920 8.816 1.00 92.50 85 PHE A C 1
ATOM 649 O O . PHE A 1 85 ? 4.536 1.766 9.417 1.00 92.50 85 PHE A O 1
ATOM 656 N N . ASP A 1 86 ? 6.398 0.534 9.207 1.00 89.25 86 ASP A N 1
ATOM 657 C CA . ASP A 1 86 ? 7.111 1.064 10.378 1.00 89.25 86 ASP A CA 1
ATOM 658 C C . ASP A 1 86 ? 7.649 2.500 10.180 1.00 89.25 86 ASP A C 1
ATOM 660 O O . ASP A 1 86 ? 8.371 3.015 11.028 1.00 89.25 86 ASP A O 1
ATOM 664 N N . GLY A 1 87 ? 7.332 3.150 9.053 1.00 87.56 87 GLY A N 1
ATOM 665 C CA . GLY A 1 87 ? 7.833 4.484 8.708 1.00 87.56 87 GLY A CA 1
ATOM 666 C C . GLY A 1 87 ? 9.279 4.499 8.199 1.00 87.56 87 GLY A C 1
ATOM 667 O O . GLY A 1 87 ? 9.827 5.568 7.925 1.00 87.56 87 GLY A O 1
ATOM 668 N N . GLY A 1 88 ? 9.909 3.333 8.035 1.00 91.25 88 GLY A N 1
ATOM 669 C CA . GLY A 1 88 ? 11.253 3.207 7.490 1.00 91.25 88 GLY A CA 1
ATOM 670 C C . GLY A 1 88 ? 11.378 3.699 6.044 1.00 91.25 88 GLY A C 1
ATOM 671 O O . GLY A 1 88 ? 10.415 3.761 5.276 1.00 91.25 88 GLY A O 1
ATOM 672 N N . LYS A 1 89 ? 12.614 4.019 5.637 1.00 94.75 89 LYS A N 1
ATOM 673 C CA . LYS A 1 89 ? 12.906 4.463 4.265 1.00 94.75 89 LYS A CA 1
ATOM 674 C C . LYS A 1 89 ? 12.503 3.391 3.237 1.00 94.75 89 LYS A C 1
ATOM 676 O O . LYS A 1 89 ? 12.804 2.212 3.456 1.00 94.75 89 LYS A O 1
ATOM 681 N N . PRO A 1 90 ? 11.891 3.777 2.100 1.00 95.81 90 PRO A N 1
ATOM 682 C CA . PRO A 1 90 ? 11.620 2.850 1.011 1.00 95.81 90 PRO A CA 1
ATOM 683 C C . PRO A 1 90 ? 12.904 2.219 0.476 1.00 95.81 90 PRO A C 1
ATOM 685 O O . PRO A 1 90 ? 13.934 2.885 0.363 1.00 95.81 90 PRO A O 1
ATOM 688 N N . PHE A 1 91 ? 12.843 0.944 0.109 1.00 96.31 91 PHE A N 1
ATOM 689 C CA . PHE A 1 91 ? 13.991 0.225 -0.441 1.00 96.31 91 PHE A CA 1
ATOM 690 C C . PHE A 1 91 ? 13.565 -0.753 -1.531 1.00 96.31 91 PHE A C 1
ATOM 692 O O . PHE A 1 91 ? 12.411 -1.163 -1.594 1.00 96.31 91 PHE A O 1
ATOM 699 N N . SER A 1 92 ? 14.497 -1.122 -2.411 1.00 96.88 92 SER A N 1
ATOM 700 C CA . SER A 1 92 ? 14.228 -2.036 -3.527 1.00 96.88 92 SER A CA 1
ATOM 701 C C . SER A 1 92 ? 15.027 -3.325 -3.410 1.00 96.88 92 SER A C 1
ATOM 703 O O . SER A 1 92 ? 16.240 -3.260 -3.201 1.00 96.88 92 SER A O 1
ATOM 705 N N . ARG A 1 93 ? 14.378 -4.480 -3.597 1.00 96.94 93 ARG A N 1
ATOM 706 C CA . ARG A 1 93 ? 14.997 -5.821 -3.633 1.00 96.94 93 ARG A CA 1
ATOM 707 C C . ARG A 1 93 ? 14.452 -6.649 -4.816 1.00 96.94 93 ARG A C 1
ATOM 709 O O . ARG A 1 93 ? 13.440 -6.267 -5.408 1.00 96.94 93 ARG A O 1
ATOM 716 N N . PRO A 1 94 ? 15.112 -7.748 -5.227 1.00 96.00 94 PRO A N 1
ATOM 717 C CA . PRO A 1 94 ? 14.591 -8.648 -6.262 1.00 96.00 94 PRO A CA 1
ATOM 718 C C . PRO A 1 94 ? 13.283 -9.335 -5.840 1.00 96.00 94 PRO A C 1
ATOM 720 O O . PRO A 1 94 ? 13.143 -9.706 -4.684 1.00 96.00 94 PRO A O 1
ATOM 723 N N . MET A 1 95 ? 12.367 -9.604 -6.775 1.00 94.25 95 MET A N 1
ATOM 724 C CA . MET A 1 95 ? 11.054 -10.224 -6.508 1.00 94.25 95 MET A CA 1
ATOM 725 C C . MET A 1 95 ? 11.115 -11.455 -5.593 1.00 94.25 95 MET A C 1
ATOM 727 O O . MET A 1 95 ? 10.283 -11.599 -4.706 1.00 94.25 95 MET A O 1
ATOM 731 N N . ARG A 1 96 ? 12.101 -12.338 -5.795 1.00 94.94 96 ARG A N 1
ATOM 732 C CA . ARG A 1 96 ? 12.238 -13.601 -5.048 1.00 94.94 96 ARG A CA 1
ATOM 733 C C . ARG A 1 96 ? 12.391 -13.430 -3.532 1.00 94.94 96 ARG A C 1
ATOM 735 O O . ARG A 1 96 ? 12.194 -14.391 -2.803 1.00 94.94 96 ARG A O 1
ATOM 742 N N . THR A 1 97 ? 12.781 -12.245 -3.059 1.00 96.19 97 THR A N 1
ATOM 743 C CA . THR A 1 97 ? 12.961 -11.977 -1.624 1.00 96.19 97 THR A CA 1
ATOM 744 C C . THR A 1 97 ? 11.656 -11.586 -0.931 1.00 96.19 97 THR A C 1
ATOM 746 O O . THR A 1 97 ? 11.635 -11.467 0.291 1.00 96.19 97 THR A O 1
ATOM 749 N N . PHE A 1 98 ? 10.582 -11.358 -1.693 1.00 96.50 98 PHE A N 1
ATOM 750 C CA . PHE A 1 98 ? 9.288 -10.935 -1.174 1.00 96.50 98 PHE A CA 1
ATOM 751 C C . PHE A 1 98 ? 8.357 -12.121 -0.955 1.00 96.50 98 PHE A C 1
ATOM 753 O O . PHE A 1 98 ? 8.122 -12.923 -1.857 1.00 96.50 98 PHE A O 1
ATOM 760 N N . GLN A 1 99 ? 7.764 -12.174 0.233 1.00 96.56 99 GLN A N 1
ATOM 761 C CA . GLN A 1 99 ? 6.706 -13.115 0.582 1.00 96.56 99 GLN A CA 1
ATOM 762 C C . GLN A 1 99 ? 5.354 -12.389 0.557 1.00 96.56 99 GLN A C 1
ATOM 764 O O . GLN A 1 99 ? 5.212 -11.379 1.253 1.00 96.56 99 GLN A O 1
ATOM 769 N N . PRO A 1 100 ? 4.369 -12.842 -0.239 1.00 95.81 100 PRO A N 1
ATOM 770 C CA . PRO A 1 100 ? 3.064 -12.191 -0.314 1.00 95.81 100 PRO A CA 1
ATOM 771 C C . PRO A 1 100 ? 2.312 -12.366 1.005 1.00 95.81 100 PRO A C 1
ATOM 773 O O . PRO A 1 100 ? 2.248 -13.473 1.531 1.00 95.81 100 PRO A O 1
ATOM 776 N N . LEU A 1 101 ? 1.727 -11.283 1.519 1.00 95.31 101 LEU A N 1
ATOM 777 C CA . LEU A 1 101 ? 0.884 -11.315 2.718 1.00 95.31 101 LEU A CA 1
ATOM 778 C C . LEU A 1 101 ? -0.565 -10.955 2.409 1.00 95.31 101 LEU A C 1
ATOM 780 O O . LEU A 1 101 ? -1.475 -11.626 2.879 1.00 95.31 101 LEU A O 1
ATOM 784 N N . HIS A 1 102 ? -0.778 -9.907 1.614 1.00 93.50 102 HIS A N 1
ATOM 785 C CA . HIS A 1 102 ? -2.116 -9.443 1.261 1.00 93.50 102 HIS A CA 1
ATOM 786 C C . HIS A 1 102 ? -2.136 -8.898 -0.160 1.00 93.50 102 HIS A C 1
ATOM 788 O O . HIS A 1 102 ? -1.183 -8.248 -0.602 1.00 93.50 102 HIS A O 1
ATOM 794 N N . ARG A 1 103 ? -3.222 -9.158 -0.886 1.00 92.75 103 ARG A N 1
ATOM 795 C CA . ARG A 1 103 ? -3.437 -8.579 -2.215 1.00 92.75 103 ARG A CA 1
ATOM 796 C C . ARG A 1 103 ? -4.132 -7.242 -2.073 1.00 92.75 103 ARG A C 1
ATOM 798 O O . ARG A 1 103 ? -4.956 -7.074 -1.186 1.00 92.75 103 ARG A O 1
ATOM 805 N N . ASN A 1 104 ? -3.811 -6.305 -2.958 1.00 90.06 104 ASN A N 1
ATOM 806 C CA . ASN A 1 104 ? -4.481 -5.014 -2.964 1.00 90.06 104 ASN A CA 1
ATOM 807 C C . ASN A 1 104 ? -5.991 -5.194 -3.213 1.00 90.06 104 ASN A C 1
ATOM 809 O O . ASN A 1 104 ? -6.415 -5.463 -4.338 1.00 90.06 104 ASN A O 1
ATOM 813 N N . ASP A 1 105 ? -6.782 -5.029 -2.159 1.00 89.94 105 ASP A N 1
ATOM 814 C CA . ASP A 1 105 ? -8.245 -5.089 -2.151 1.00 89.94 105 ASP A CA 1
ATOM 815 C C . ASP A 1 105 ? -8.895 -3.701 -2.224 1.00 89.94 105 ASP A C 1
ATOM 817 O O . ASP A 1 105 ? -10.119 -3.588 -2.282 1.00 89.94 105 ASP A O 1
ATOM 821 N N . GLY A 1 106 ? -8.080 -2.648 -2.313 1.00 88.62 106 GLY A N 1
ATOM 822 C CA . GLY A 1 106 ? -8.528 -1.268 -2.406 1.00 88.62 106 GLY A CA 1
ATOM 823 C C . GLY A 1 106 ? -8.763 -0.592 -1.061 1.00 88.62 106 GLY A C 1
ATOM 824 O O . GLY A 1 106 ? -9.291 0.522 -1.056 1.00 88.62 106 GLY A O 1
ATOM 825 N N . TYR A 1 107 ? -8.357 -1.206 0.050 1.00 90.00 107 TYR A N 1
ATOM 826 C CA . TYR A 1 107 ? -8.412 -0.592 1.369 1.00 90.00 107 TYR A CA 1
ATOM 827 C C . TYR A 1 107 ? -7.021 -0.260 1.915 1.00 90.00 107 TYR A C 1
ATOM 829 O O . TYR A 1 107 ? -5.993 -0.849 1.570 1.00 90.00 107 TYR A O 1
ATOM 837 N N . ASP A 1 108 ? -6.996 0.756 2.768 1.00 85.69 108 ASP A N 1
ATOM 838 C CA . ASP A 1 108 ? -5.869 1.089 3.618 1.00 85.69 108 ASP A CA 1
ATOM 839 C C . ASP A 1 108 ? -6.171 0.665 5.043 1.00 85.69 108 ASP A C 1
ATOM 841 O O . ASP A 1 108 ? -7.278 0.898 5.520 1.00 85.69 108 ASP A O 1
ATOM 845 N N . TYR A 1 109 ? -5.184 0.070 5.702 1.00 86.62 109 TYR A N 1
ATOM 846 C CA . TYR A 1 109 ? -5.305 -0.470 7.046 1.00 86.62 109 TYR A CA 1
ATOM 847 C C . TYR A 1 109 ? -4.297 0.231 7.943 1.00 86.62 109 TYR A C 1
ATOM 849 O O . TYR A 1 109 ? -3.107 0.278 7.632 1.00 86.62 109 TYR A O 1
ATOM 857 N N . GLY A 1 110 ? -4.765 0.748 9.069 1.00 85.12 110 GLY A N 1
ATOM 858 C CA . GLY A 1 110 ? -3.918 1.316 10.107 1.00 85.12 110 GLY A CA 1
ATOM 859 C C . GLY A 1 110 ? -4.589 1.218 11.467 1.00 85.12 110 GLY A C 1
ATOM 860 O O . GLY A 1 110 ? -5.767 0.895 11.568 1.00 85.12 110 GLY A O 1
ATOM 861 N N . THR A 1 111 ? -3.848 1.508 12.524 1.00 82.62 111 THR A N 1
ATOM 862 C CA . THR A 1 111 ? -4.405 1.671 13.870 1.00 82.62 111 THR A CA 1
ATOM 863 C C . THR A 1 111 ? -4.233 3.119 14.283 1.00 82.62 111 THR A C 1
ATOM 865 O O . THR A 1 111 ? -3.174 3.701 14.057 1.00 82.62 111 THR A O 1
ATOM 868 N N . THR A 1 112 ? -5.264 3.703 14.877 1.00 76.88 112 THR A N 1
ATOM 869 C CA . THR A 1 112 ? -5.172 5.015 15.522 1.00 76.88 112 THR A CA 1
ATOM 870 C C . THR A 1 112 ? -5.299 4.818 17.025 1.00 76.88 112 THR A C 1
ATOM 872 O O . THR A 1 112 ? -5.957 3.873 17.462 1.00 76.88 112 THR A O 1
ATOM 875 N N . GLU A 1 113 ? -4.630 5.653 17.811 1.00 76.75 113 GLU A N 1
ATOM 876 C CA . GLU A 1 113 ? -4.857 5.687 19.253 1.00 76.75 113 GLU A CA 1
ATOM 877 C C . GLU A 1 113 ? -6.172 6.419 19.520 1.00 76.75 113 GLU A C 1
ATOM 879 O O . GLU A 1 113 ? -6.506 7.402 18.854 1.00 76.75 113 GLU A O 1
ATOM 884 N N . LYS A 1 114 ? -6.958 5.904 20.462 1.00 66.44 114 LYS A N 1
ATOM 885 C CA . LYS A 1 114 ? -8.163 6.576 20.938 1.00 66.44 114 LYS A CA 1
ATOM 886 C C . LYS A 1 114 ? -7.737 7.908 21.568 1.00 66.44 114 LYS A C 1
ATOM 888 O O . LYS A 1 114 ? -7.058 7.907 22.587 1.00 66.44 114 LYS A O 1
ATOM 893 N N . ASN A 1 115 ? -8.113 9.031 20.952 1.00 58.78 115 ASN A N 1
ATOM 894 C CA . ASN A 1 115 ? -7.976 10.340 21.591 1.00 58.78 115 ASN A CA 1
ATOM 895 C C . ASN A 1 115 ? -8.875 10.341 22.835 1.00 58.78 115 ASN A C 1
ATOM 897 O O . ASN A 1 115 ? -10.095 10.220 22.697 1.00 58.78 115 ASN A O 1
ATOM 901 N N . THR A 1 116 ? -8.250 10.390 24.011 1.00 53.44 116 THR A N 1
ATOM 902 C CA . THR A 1 116 ? -8.912 10.524 25.316 1.00 53.44 116 THR A CA 1
ATOM 903 C C . THR A 1 116 ? -9.599 11.875 25.441 1.00 53.44 116 THR A C 1
ATOM 905 O O . THR A 1 116 ? -8.991 12.882 25.009 1.00 53.44 116 THR A O 1
#

Radius of gyration: 19.39 Å; chains: 1; bounding box: 48×33×51 Å

pLDDT: mean 86.41, std 10.14, range [53.09, 97.19]

Foldseek 3Di:
DPPVCPVVPPDDDPDDDDPDQWDKDKDQQDDDDPDQADADPVRHGDGGDDQDAAVNADFQFWWDAPNFIATWDADNVQKIWGDGPVRDDIDIDGNVRIDGDGHCPRMDIDIDGPDD

Organism: Allochromatium warmingii (NCBI:txid61595)

Secondary structure (DSSP, 8-state):
--GGGGGGGSS--S----S-SS-EEEEE--S--S--EEE-TTS-EEEE---SPBTTB-TT-EEEETTEEEEEEE-TTSEEEEEETTSPPPEEEEGGGPEEEE---SEEEEE-----